Protein AF-A0A963E4U6-F1 (afdb_monomer_lite)

Radius of gyration: 15.23 Å; chains: 1; bounding box: 41×35×34 Å

Sequence (129 aa):
MLTLTAEVQAADNMLEALALRTGSGVLGNLDSQAAGLKLEIVAEASRNPAIAAIVHAADSRRSAGLEETLKVLRQAHGLANDAATITAIAEVIAAMFEGLMVRAIRNPAVDRVLIARKFEQLIRAIVLG

Structure (mmCIF, N/CA/C/O backbone):
data_AF-A0A963E4U6-F1
#
_entry.id   AF-A0A963E4U6-F1
#
loop_
_atom_site.group_PDB
_atom_site.id
_atom_site.type_symbol
_atom_site.label_atom_id
_atom_site.label_alt_id
_atom_site.label_comp_id
_atom_site.label_asym_id
_atom_site.label_entity_id
_atom_site.label_seq_id
_atom_site.pdbx_PDB_ins_code
_atom_site.Cartn_x
_atom_site.Cartn_y
_atom_site.Cartn_z
_atom_site.occupancy
_atom_site.B_iso_or_equiv
_atom_site.auth_seq_id
_atom_site.auth_comp_id
_atom_site.auth_asym_id
_atom_site.auth_atom_id
_atom_site.pdbx_PDB_model_num
ATOM 1 N N . MET A 1 1 ? -6.683 3.218 -8.738 1.00 46.34 1 MET A N 1
ATOM 2 C CA . MET A 1 1 ? -6.627 3.519 -7.287 1.00 46.34 1 MET A CA 1
ATOM 3 C C . MET A 1 1 ? -7.422 4.767 -6.891 1.00 46.34 1 MET A C 1
ATOM 5 O O . MET A 1 1 ? -8.031 4.726 -5.841 1.00 46.34 1 MET A O 1
ATOM 9 N N . LEU A 1 2 ? -7.522 5.837 -7.692 1.00 39.78 2 LEU A N 1
ATOM 10 C CA . LEU A 1 2 ? -8.453 6.942 -7.364 1.00 39.78 2 LEU A CA 1
ATOM 11 C C . LEU A 1 2 ? -9.936 6.531 -7.422 1.00 39.78 2 LEU A C 1
ATOM 13 O O . LEU A 1 2 ? -10.707 6.883 -6.544 1.00 39.78 2 LEU A O 1
ATOM 17 N N . THR A 1 3 ? -10.319 5.688 -8.381 1.00 42.44 3 THR A N 1
ATOM 18 C CA . THR A 1 3 ? -11.642 5.030 -8.419 1.00 42.44 3 THR A CA 1
ATOM 19 C C . THR A 1 3 ? -11.897 4.122 -7.218 1.00 42.44 3 THR A C 1
ATOM 21 O O . THR A 1 3 ? -13.029 3.799 -6.892 1.00 42.44 3 THR A O 1
ATOM 24 N N . LEU A 1 4 ? -10.831 3.716 -6.538 1.00 53.56 4 LEU A N 1
ATOM 25 C CA . LEU A 1 4 ? -10.839 2.564 -5.667 1.00 53.56 4 LEU A CA 1
ATOM 26 C C . LEU A 1 4 ? -11.075 2.911 -4.187 1.00 53.56 4 LEU A C 1
ATOM 28 O O . LEU A 1 4 ? -11.487 2.031 -3.439 1.00 53.56 4 LEU A O 1
ATOM 32 N N . THR A 1 5 ? -10.814 4.145 -3.761 1.00 59.03 5 THR A N 1
ATOM 33 C CA . THR A 1 5 ? -11.152 4.645 -2.416 1.00 59.03 5 THR A CA 1
ATOM 34 C C . THR A 1 5 ? -12.614 5.087 -2.340 1.00 59.03 5 THR A C 1
ATOM 36 O O . THR A 1 5 ? -13.279 4.811 -1.348 1.00 59.03 5 THR A O 1
ATOM 39 N N . ALA A 1 6 ? -13.148 5.660 -3.424 1.00 60.28 6 ALA A N 1
ATOM 40 C CA . ALA A 1 6 ? -14.558 6.038 -3.529 1.00 60.28 6 ALA A CA 1
ATOM 41 C C . ALA A 1 6 ? -15.504 4.824 -3.442 1.00 60.28 6 ALA A C 1
ATOM 43 O O . ALA A 1 6 ? -16.503 4.872 -2.734 1.00 60.28 6 ALA A O 1
ATOM 44 N N . GLU A 1 7 ? -15.164 3.710 -4.100 1.00 62.41 7 GLU A N 1
ATOM 45 C CA . GLU A 1 7 ? -15.927 2.452 -4.012 1.00 62.41 7 GLU A CA 1
ATOM 46 C C . GLU A 1 7 ? -15.975 1.884 -2.588 1.00 62.41 7 GLU A C 1
ATOM 48 O O . GLU A 1 7 ? -16.998 1.357 -2.166 1.00 62.41 7 GLU A O 1
ATOM 53 N N . VAL A 1 8 ? -14.871 1.994 -1.840 1.00 65.12 8 VAL A N 1
ATOM 54 C CA . VAL A 1 8 ? -14.792 1.516 -0.451 1.00 65.12 8 VAL A CA 1
ATOM 55 C C . VAL A 1 8 ? -15.629 2.403 0.471 1.00 65.12 8 VAL A C 1
ATOM 57 O O . VAL A 1 8 ? -16.344 1.886 1.321 1.00 65.12 8 VAL A O 1
ATOM 60 N N . GLN A 1 9 ? -15.588 3.722 0.272 1.00 64.31 9 GLN A N 1
ATOM 61 C CA . GLN A 1 9 ? -16.399 4.687 1.023 1.00 64.31 9 GLN A CA 1
ATOM 62 C C . GLN A 1 9 ? -17.903 4.586 0.718 1.00 64.31 9 GLN A C 1
ATOM 64 O O . GLN A 1 9 ? -18.715 4.956 1.559 1.00 64.31 9 GLN A O 1
ATOM 69 N N . ALA A 1 10 ? -18.276 4.086 -0.463 1.00 66.50 10 ALA A N 1
ATOM 70 C CA . ALA A 1 10 ? -19.667 3.883 -0.868 1.00 66.50 10 ALA A CA 1
ATOM 71 C C . ALA A 1 10 ? -20.243 2.513 -0.460 1.00 66.50 10 ALA A C 1
ATOM 73 O O . ALA A 1 10 ? -21.414 2.248 -0.725 1.00 66.50 10 ALA A O 1
ATOM 74 N N . ALA A 1 11 ? -19.438 1.627 0.135 1.00 72.44 11 ALA A N 1
ATOM 75 C CA . ALA A 1 11 ? -19.866 0.282 0.498 1.00 72.44 11 ALA A CA 1
ATOM 76 C C . ALA A 1 11 ? -20.544 0.237 1.875 1.00 72.44 11 ALA A C 1
ATOM 78 O O . ALA A 1 11 ? -20.043 0.818 2.836 1.00 72.44 11 ALA A O 1
ATOM 79 N N . ASP A 1 12 ? -21.606 -0.568 1.995 1.00 69.50 12 ASP A N 1
ATOM 80 C CA . ASP A 1 12 ? -22.302 -0.818 3.270 1.00 69.50 12 ASP A CA 1
ATOM 81 C C . ASP A 1 12 ? -21.366 -1.415 4.338 1.00 69.50 12 ASP A C 1
ATOM 83 O O . ASP A 1 12 ? -21.497 -1.138 5.529 1.00 69.50 12 ASP A O 1
ATOM 87 N N . ASN A 1 13 ? -20.385 -2.218 3.904 1.00 79.00 13 ASN A N 1
ATOM 88 C CA . ASN A 1 13 ? -19.321 -2.757 4.746 1.00 79.00 13 ASN A CA 1
ATOM 89 C C . ASN A 1 13 ? -17.946 -2.327 4.221 1.00 79.00 13 ASN A C 1
ATOM 91 O O . ASN A 1 13 ? -17.270 -3.043 3.477 1.00 79.00 13 ASN A O 1
ATOM 95 N N . MET A 1 14 ? -17.521 -1.141 4.643 1.00 78.94 14 MET A N 1
ATOM 96 C CA . MET A 1 14 ? -16.261 -0.517 4.242 1.00 78.94 14 MET A CA 1
ATOM 97 C C . MET A 1 14 ? -15.021 -1.366 4.584 1.00 78.94 14 MET A C 1
ATOM 99 O O . MET A 1 14 ? -14.058 -1.391 3.816 1.00 78.94 14 MET A O 1
ATOM 103 N N . LEU A 1 15 ? -15.044 -2.121 5.689 1.00 80.25 15 LEU A N 1
ATOM 104 C CA . LEU A 1 15 ? -13.950 -3.029 6.057 1.00 80.25 15 LEU A CA 1
ATOM 105 C C . LEU A 1 15 ? -13.833 -4.203 5.078 1.00 80.25 15 LEU A C 1
ATOM 107 O O . LEU A 1 15 ? -12.735 -4.602 4.688 1.00 80.25 15 LEU A O 1
ATOM 111 N N . GLU A 1 16 ? -14.968 -4.784 4.700 1.00 78.44 16 GLU A N 1
ATOM 112 C CA . GLU A 1 16 ? -15.018 -5.882 3.741 1.00 78.44 16 GLU A CA 1
ATOM 113 C C . GLU A 1 16 ? -14.656 -5.418 2.333 1.00 78.44 16 GLU A C 1
ATOM 115 O O . GLU A 1 16 ? -13.883 -6.097 1.657 1.00 78.44 16 GLU A O 1
ATOM 120 N N . ALA A 1 17 ? -15.102 -4.224 1.940 1.00 81.50 17 ALA A N 1
ATOM 121 C CA . ALA A 1 17 ? -14.669 -3.593 0.704 1.00 81.50 17 ALA A CA 1
ATOM 122 C C . ALA A 1 17 ? -13.148 -3.367 0.705 1.00 81.50 17 ALA A C 1
ATOM 124 O O . ALA A 1 17 ? -12.475 -3.783 -0.235 1.00 81.50 17 ALA A O 1
ATOM 125 N N . LEU A 1 18 ? -12.567 -2.805 1.771 1.00 83.94 18 LEU A N 1
ATOM 126 C CA . LEU A 1 18 ? -11.115 -2.616 1.881 1.00 83.94 18 LEU A CA 1
ATOM 127 C C . LEU A 1 18 ? -10.345 -3.947 1.797 1.00 83.94 18 LEU A C 1
ATOM 129 O O . LEU A 1 18 ? -9.312 -4.029 1.124 1.00 83.94 18 LEU A O 1
ATOM 133 N N . ALA A 1 19 ? -10.858 -5.006 2.427 1.00 79.88 19 ALA A N 1
ATOM 134 C CA . ALA A 1 19 ? -10.267 -6.339 2.359 1.00 79.88 19 ALA A CA 1
ATOM 135 C C . ALA A 1 19 ? -10.351 -6.933 0.942 1.00 79.88 19 ALA A C 1
ATOM 137 O O . ALA A 1 19 ? -9.326 -7.286 0.372 1.00 79.88 19 ALA A O 1
ATOM 138 N N . LEU A 1 20 ? -11.523 -6.965 0.306 1.00 77.25 20 LEU A N 1
ATOM 139 C CA . LEU A 1 20 ? -11.663 -7.478 -1.065 1.00 77.25 20 LEU A CA 1
ATOM 140 C C . LEU A 1 20 ? -10.708 -6.765 -2.035 1.00 77.25 20 LEU A C 1
ATOM 142 O O . LEU A 1 20 ? -10.040 -7.360 -2.882 1.00 77.25 20 LEU A O 1
ATOM 146 N N . ARG A 1 21 ? -10.605 -5.453 -1.861 1.00 82.44 21 ARG A N 1
ATOM 147 C CA . ARG A 1 21 ? -9.764 -4.579 -2.666 1.00 82.44 21 ARG A CA 1
ATOM 148 C C . ARG A 1 21 ? -8.270 -4.761 -2.397 1.00 82.44 21 ARG A C 1
ATOM 150 O O . ARG A 1 21 ? -7.469 -4.549 -3.312 1.00 82.44 21 ARG A O 1
ATOM 157 N N . THR A 1 22 ? -7.906 -5.208 -1.197 1.00 87.62 22 THR A N 1
ATOM 158 C CA . THR A 1 22 ? -6.549 -5.653 -0.852 1.00 87.62 22 THR A CA 1
ATOM 159 C C . THR A 1 22 ? -6.133 -6.827 -1.731 1.00 87.62 22 THR A C 1
ATOM 161 O O . THR A 1 22 ? -5.045 -6.786 -2.303 1.00 87.62 22 THR A O 1
ATOM 164 N N . GLY A 1 23 ? -7.012 -7.814 -1.935 1.00 88.50 23 GLY A N 1
ATOM 165 C CA . GLY A 1 23 ? -6.734 -8.966 -2.795 1.00 88.50 23 GLY A CA 1
ATOM 166 C C . GLY A 1 23 ? -6.352 -8.561 -4.223 1.00 88.50 23 GLY A C 1
ATOM 167 O O . GLY A 1 23 ? -5.293 -8.947 -4.723 1.00 88.50 23 GLY A O 1
ATOM 168 N N . SER A 1 24 ? -7.142 -7.689 -4.861 1.00 87.50 24 SER A N 1
ATOM 169 C CA . SER A 1 24 ? -6.811 -7.155 -6.193 1.00 87.50 24 SER A CA 1
ATOM 170 C C . SER A 1 24 ? -5.504 -6.354 -6.201 1.00 87.50 24 SER A C 1
ATOM 172 O O . SER A 1 24 ? -4.712 -6.467 -7.137 1.00 87.50 24 SER A O 1
ATOM 174 N N . GLY A 1 25 ? -5.256 -5.559 -5.154 1.00 89.00 25 GLY A N 1
ATOM 175 C CA . GLY A 1 25 ? -4.016 -4.798 -5.004 1.00 89.00 25 GLY A CA 1
ATOM 176 C C . GLY A 1 25 ? -2.781 -5.696 -4.902 1.00 89.00 25 GLY A C 1
ATOM 177 O O . GLY A 1 25 ? -1.747 -5.387 -5.493 1.00 89.00 25 GLY A O 1
ATOM 178 N N . VAL A 1 26 ? -2.888 -6.829 -4.206 1.00 93.81 26 VAL A N 1
ATOM 179 C CA . VAL A 1 26 ? -1.801 -7.807 -4.081 1.00 93.81 26 VAL A CA 1
ATOM 180 C C . VAL A 1 26 ? -1.501 -8.441 -5.431 1.00 93.81 26 VAL A C 1
ATOM 182 O O . VAL A 1 26 ? -0.350 -8.436 -5.866 1.00 93.81 26 VAL A O 1
ATOM 185 N N . LEU A 1 27 ? -2.528 -8.939 -6.125 1.00 92.62 27 LEU A N 1
ATOM 186 C CA . LEU A 1 27 ? -2.356 -9.582 -7.428 1.00 92.62 27 LEU A CA 1
ATOM 187 C C . LEU A 1 27 ? -1.725 -8.629 -8.451 1.00 92.62 27 LEU A C 1
ATOM 189 O O . LEU A 1 27 ? -0.810 -9.028 -9.166 1.00 92.62 27 LEU A O 1
ATOM 193 N N . GLY A 1 28 ? -2.151 -7.362 -8.467 1.00 91.44 28 GLY A N 1
ATOM 194 C CA . GLY A 1 28 ? -1.598 -6.346 -9.364 1.00 91.44 28 GLY A CA 1
ATOM 195 C C . GLY A 1 28 ? -0.160 -5.920 -9.044 1.00 91.44 28 GLY A C 1
ATOM 196 O O . GLY A 1 28 ? 0.556 -5.491 -9.945 1.00 91.44 28 GLY A O 1
ATOM 197 N N . ASN A 1 29 ? 0.289 -6.020 -7.788 1.00 93.75 29 ASN A N 1
ATOM 198 C CA . ASN A 1 29 ? 1.688 -5.754 -7.418 1.00 93.75 29 ASN A CA 1
ATOM 199 C C . ASN A 1 29 ? 2.586 -6.997 -7.528 1.00 93.75 29 ASN A C 1
ATOM 201 O O . ASN A 1 29 ? 3.803 -6.855 -7.594 1.00 93.75 29 ASN A O 1
ATOM 205 N N . LEU A 1 30 ? 1.999 -8.198 -7.588 1.00 95.44 30 LEU A N 1
ATOM 206 C CA . LEU A 1 30 ? 2.700 -9.455 -7.868 1.00 95.44 30 LEU A CA 1
ATOM 207 C C . LEU A 1 30 ? 2.760 -9.809 -9.362 1.00 95.44 30 LEU A C 1
ATOM 209 O O . LEU A 1 30 ? 3.330 -10.841 -9.721 1.00 95.44 30 LEU A O 1
ATOM 213 N N . ASP A 1 31 ? 2.201 -8.975 -10.238 1.00 93.25 31 ASP A N 1
ATOM 214 C CA . ASP A 1 31 ? 2.442 -9.074 -11.674 1.00 93.25 31 ASP A CA 1
ATOM 215 C C . ASP A 1 31 ? 3.872 -8.624 -12.002 1.00 93.25 31 ASP A C 1
ATOM 217 O O . ASP A 1 31 ? 4.228 -7.463 -11.816 1.00 93.25 31 ASP A O 1
ATOM 221 N N . SER A 1 32 ? 4.711 -9.549 -12.469 1.00 88.56 32 SER A N 1
ATOM 222 C CA . SER A 1 32 ? 6.150 -9.315 -12.635 1.00 88.56 32 SER A CA 1
ATOM 223 C C . SER A 1 32 ? 6.476 -8.260 -13.691 1.00 88.56 32 SER A C 1
ATOM 225 O O . SER A 1 32 ? 7.442 -7.519 -13.523 1.00 88.56 32 SER A O 1
ATOM 227 N N . GLN A 1 33 ? 5.681 -8.169 -14.761 1.00 89.81 33 GLN A N 1
ATOM 228 C CA . GLN A 1 33 ? 5.912 -7.192 -15.822 1.00 89.81 33 GLN A CA 1
ATOM 229 C C . GLN A 1 33 ? 5.563 -5.782 -15.336 1.00 89.81 33 GLN A C 1
ATOM 231 O O . GLN A 1 33 ? 6.380 -4.866 -15.447 1.00 89.81 33 GLN A O 1
ATOM 236 N N . ALA A 1 34 ? 4.382 -5.613 -14.739 1.00 90.50 34 ALA A N 1
ATOM 237 C CA . ALA A 1 34 ? 3.970 -4.339 -14.166 1.00 90.50 34 ALA A CA 1
ATOM 238 C C . ALA A 1 34 ? 4.872 -3.916 -12.994 1.00 90.50 34 ALA A C 1
ATOM 240 O O . ALA A 1 34 ? 5.176 -2.731 -12.852 1.00 90.50 34 ALA A O 1
ATOM 241 N N . ALA A 1 35 ? 5.314 -4.865 -12.162 1.00 93.94 35 ALA A N 1
ATOM 242 C CA . ALA A 1 35 ? 6.230 -4.609 -11.054 1.00 93.94 35 ALA A CA 1
ATOM 243 C C . ALA A 1 35 ? 7.598 -4.113 -11.541 1.00 93.94 35 ALA A C 1
ATOM 245 O O . ALA A 1 35 ? 8.106 -3.138 -10.993 1.00 93.94 35 ALA A O 1
ATOM 246 N N . GLY A 1 36 ? 8.167 -4.734 -12.582 1.00 95.06 36 GLY A N 1
ATOM 247 C CA . GLY A 1 36 ? 9.445 -4.312 -13.163 1.00 95.06 36 GLY A CA 1
ATOM 248 C C . GLY A 1 36 ? 9.418 -2.848 -13.604 1.00 95.06 36 GLY A C 1
ATOM 249 O O . GLY A 1 36 ? 10.220 -2.050 -13.126 1.00 95.06 36 GLY A O 1
ATOM 250 N N . LEU A 1 37 ? 8.419 -2.471 -14.408 1.00 95.19 37 LEU A N 1
ATOM 251 C CA . LEU A 1 37 ? 8.263 -1.093 -14.885 1.00 95.19 37 LEU A CA 1
ATOM 252 C C . LEU A 1 37 ? 8.092 -0.084 -13.737 1.00 95.19 37 LEU A C 1
ATOM 254 O O . LEU A 1 37 ? 8.690 0.990 -13.746 1.00 95.19 37 LEU A O 1
ATOM 258 N N . LYS A 1 38 ? 7.284 -0.409 -12.721 1.00 94.19 38 LYS A N 1
ATOM 259 C CA . LYS A 1 38 ? 7.101 0.478 -11.559 1.00 94.19 38 LYS A CA 1
ATOM 260 C C . LYS A 1 38 ? 8.399 0.657 -10.769 1.00 94.19 38 LYS A C 1
ATOM 262 O O . LYS A 1 38 ? 8.690 1.768 -10.335 1.00 94.19 38 LYS A O 1
ATOM 267 N N . LEU A 1 39 ? 9.182 -0.409 -10.597 1.00 96.12 39 LEU A N 1
ATOM 268 C CA . LEU A 1 39 ? 10.474 -0.345 -9.913 1.00 96.12 39 LEU A CA 1
ATOM 269 C C . LEU A 1 39 ? 11.495 0.487 -10.695 1.00 96.12 39 LEU A C 1
ATOM 271 O O . LEU A 1 39 ? 12.254 1.228 -10.077 1.00 96.12 39 LEU A O 1
ATOM 275 N N . GLU A 1 40 ? 11.488 0.425 -12.027 1.00 97.31 40 GLU A N 1
ATOM 276 C CA . GLU A 1 40 ? 12.311 1.300 -12.871 1.00 97.31 40 GLU A CA 1
ATOM 277 C C . GLU A 1 40 ? 11.953 2.778 -12.672 1.00 97.31 40 GLU A C 1
ATOM 279 O O . GLU A 1 40 ? 12.848 3.601 -12.489 1.00 97.31 40 GLU A O 1
ATOM 284 N N . ILE A 1 41 ? 10.658 3.113 -12.615 1.00 96.56 41 ILE A N 1
ATOM 285 C CA . ILE A 1 41 ? 10.192 4.485 -12.350 1.00 96.56 41 ILE A CA 1
ATOM 286 C C . ILE A 1 41 ? 10.682 4.980 -10.982 1.00 96.56 41 ILE A C 1
ATOM 288 O O . ILE A 1 41 ? 11.179 6.101 -10.875 1.00 96.56 41 ILE A O 1
ATOM 292 N N . VAL A 1 42 ? 10.571 4.155 -9.935 1.00 95.81 42 VAL A N 1
ATOM 293 C CA . VAL A 1 42 ? 11.046 4.510 -8.584 1.00 95.81 42 VAL A CA 1
ATOM 294 C C . VAL A 1 42 ? 12.573 4.641 -8.549 1.00 95.81 42 VAL A C 1
ATOM 296 O O . VAL A 1 42 ? 13.105 5.562 -7.928 1.00 95.81 42 VAL A O 1
ATOM 299 N N . ALA A 1 43 ? 13.296 3.764 -9.247 1.00 97.19 43 ALA A N 1
ATOM 300 C CA . ALA A 1 43 ? 14.747 3.854 -9.359 1.00 97.19 43 ALA A CA 1
ATOM 301 C C . ALA A 1 43 ? 15.180 5.145 -10.071 1.00 97.19 43 ALA A C 1
ATOM 303 O O . ALA A 1 43 ? 16.093 5.823 -9.598 1.00 97.19 43 ALA A O 1
ATOM 304 N N . GLU A 1 44 ? 14.511 5.525 -11.159 1.00 98.31 44 GLU A N 1
ATOM 305 C CA . GLU A 1 44 ? 14.786 6.773 -11.876 1.00 98.31 44 GLU A CA 1
ATOM 306 C C . GLU A 1 44 ? 14.453 8.006 -11.027 1.00 98.31 44 GLU A C 1
ATOM 308 O O . GLU A 1 44 ? 15.236 8.953 -10.979 1.00 98.31 44 GLU A O 1
ATOM 313 N N . ALA A 1 45 ? 13.349 7.978 -10.274 1.00 98.12 45 ALA A N 1
ATOM 314 C CA . ALA A 1 45 ? 12.986 9.045 -9.341 1.00 98.12 45 ALA A CA 1
ATOM 315 C C . ALA A 1 45 ? 14.092 9.334 -8.312 1.00 98.12 45 ALA A C 1
ATOM 317 O O . ALA A 1 45 ? 14.286 10.484 -7.930 1.00 98.12 45 ALA A O 1
ATOM 318 N N . SER A 1 46 ? 14.876 8.328 -7.908 1.00 97.19 46 SER A N 1
ATOM 319 C CA . SER A 1 46 ? 16.011 8.538 -6.994 1.00 97.19 46 SER A CA 1
ATOM 320 C C . SER A 1 46 ? 17.177 9.329 -7.607 1.00 97.19 46 SER A C 1
ATOM 322 O O . SER A 1 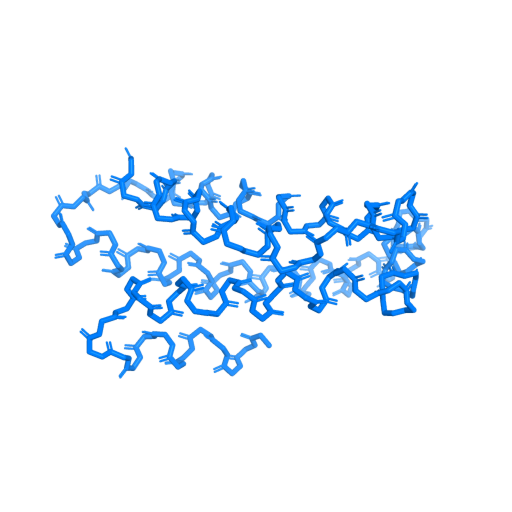46 ? 18.036 9.822 -6.878 1.00 97.19 46 SER A O 1
ATOM 324 N N . ARG A 1 47 ? 17.228 9.450 -8.940 1.00 97.94 47 ARG A N 1
ATOM 325 C CA . ARG A 1 47 ? 18.328 10.084 -9.690 1.00 97.94 47 ARG A CA 1
ATOM 326 C C . ARG A 1 47 ? 17.893 11.330 -10.454 1.00 97.94 47 ARG A C 1
ATOM 328 O O . ARG A 1 47 ? 18.735 12.160 -10.784 1.00 97.94 47 ARG A O 1
ATOM 335 N N . ASN A 1 48 ? 16.598 11.469 -10.727 1.00 98.44 48 ASN A N 1
ATOM 336 C CA . ASN A 1 48 ? 16.040 12.523 -11.558 1.00 98.44 48 ASN A CA 1
ATOM 337 C C . ASN A 1 48 ? 14.968 13.325 -10.795 1.00 98.44 48 ASN A C 1
ATOM 339 O O . ASN A 1 48 ? 13.844 12.841 -10.628 1.00 98.44 48 ASN A O 1
ATOM 343 N N . PRO A 1 49 ? 15.267 14.572 -10.374 1.00 97.94 49 PRO A N 1
ATOM 344 C CA . PRO A 1 49 ? 14.346 15.387 -9.579 1.00 97.94 49 PRO A CA 1
ATOM 345 C C . PRO A 1 49 ? 12.995 15.664 -10.249 1.00 97.94 49 PRO A C 1
ATOM 347 O O . PRO A 1 49 ? 11.983 15.791 -9.561 1.00 97.94 49 PRO A O 1
ATOM 350 N N . ALA A 1 50 ? 12.952 15.739 -11.583 1.00 98.19 50 ALA A N 1
ATOM 351 C CA . ALA A 1 50 ? 11.700 15.956 -12.304 1.00 98.19 50 ALA A CA 1
ATOM 352 C C . ALA A 1 50 ? 10.783 14.726 -12.206 1.00 98.19 50 ALA A C 1
ATOM 354 O O . ALA A 1 50 ? 9.584 14.860 -11.961 1.00 98.19 50 ALA A O 1
ATOM 355 N N . ILE A 1 51 ? 11.354 13.524 -12.326 1.00 97.88 51 ILE A N 1
ATOM 356 C CA . ILE A 1 51 ? 10.620 12.267 -12.133 1.00 97.88 51 ILE A CA 1
ATOM 357 C C . ILE A 1 51 ? 10.231 12.097 -10.660 1.00 97.88 51 ILE A C 1
ATOM 359 O O . ILE A 1 51 ? 9.089 11.735 -10.377 1.00 97.88 51 ILE A O 1
ATOM 363 N N . ALA A 1 52 ? 11.119 12.448 -9.724 1.00 98.19 52 ALA A N 1
ATOM 364 C CA . ALA A 1 52 ? 10.826 12.438 -8.290 1.00 98.19 52 ALA A CA 1
ATOM 365 C C . ALA A 1 52 ? 9.587 13.273 -7.948 1.00 98.19 52 ALA A C 1
ATOM 367 O O . ALA A 1 52 ? 8.692 12.796 -7.256 1.00 98.19 52 ALA A O 1
ATOM 368 N N . ALA A 1 53 ? 9.487 14.492 -8.487 1.00 98.00 53 ALA A N 1
ATOM 369 C CA . ALA A 1 53 ? 8.338 15.364 -8.256 1.00 98.00 53 ALA A CA 1
ATOM 370 C C . ALA A 1 53 ? 7.015 14.737 -8.735 1.00 98.00 53 ALA A C 1
ATOM 372 O O . ALA A 1 53 ? 5.997 14.837 -8.047 1.00 98.00 53 ALA A O 1
ATOM 373 N N . ILE A 1 54 ? 7.027 14.051 -9.883 1.00 97.38 54 ILE A N 1
ATOM 374 C CA . ILE A 1 54 ? 5.851 13.344 -10.414 1.00 97.38 54 ILE A CA 1
ATOM 375 C C . ILE A 1 54 ? 5.469 12.177 -9.498 1.00 97.38 54 ILE A C 1
ATOM 377 O O . ILE A 1 54 ? 4.290 12.022 -9.168 1.00 97.38 54 ILE A O 1
ATOM 381 N N . VAL A 1 55 ? 6.452 11.374 -9.076 1.00 96.06 55 VAL A N 1
ATOM 382 C CA . VAL A 1 55 ? 6.237 10.229 -8.181 1.00 96.06 55 VAL A CA 1
ATOM 383 C C . VAL A 1 55 ? 5.689 10.691 -6.832 1.00 96.06 55 VAL A C 1
ATOM 385 O O . VAL A 1 55 ? 4.653 10.177 -6.417 1.00 96.06 55 VAL A O 1
ATOM 388 N N . HIS A 1 56 ? 6.286 11.710 -6.205 1.00 95.75 56 HIS A N 1
ATOM 389 C CA . HIS A 1 56 ? 5.796 12.285 -4.949 1.00 95.75 56 HIS A CA 1
ATOM 390 C C . HIS A 1 56 ? 4.365 12.808 -5.088 1.00 95.75 56 HIS A C 1
ATOM 392 O O . HIS A 1 56 ? 3.503 12.457 -4.292 1.00 95.75 56 HIS A O 1
ATOM 398 N N . ALA A 1 57 ? 4.064 13.582 -6.135 1.00 94.88 57 ALA A N 1
ATOM 399 C CA . ALA A 1 57 ? 2.713 14.101 -6.340 1.00 94.88 57 ALA A CA 1
ATOM 400 C C . ALA A 1 57 ? 1.682 12.980 -6.567 1.00 94.88 57 ALA A C 1
ATOM 402 O O . ALA A 1 57 ? 0.531 13.084 -6.135 1.00 94.88 57 ALA A O 1
ATOM 403 N N . ALA A 1 58 ? 2.068 11.911 -7.267 1.00 90.00 58 ALA A N 1
ATOM 404 C CA . ALA A 1 58 ? 1.218 10.742 -7.450 1.00 90.00 58 ALA A CA 1
ATOM 405 C C . ALA A 1 58 ? 1.019 9.962 -6.146 1.00 90.00 58 ALA A C 1
ATOM 407 O O . ALA A 1 58 ? -0.068 9.424 -5.933 1.00 90.00 58 ALA A O 1
ATOM 408 N N . ASP A 1 59 ? 2.044 9.892 -5.303 1.00 91.88 59 ASP A N 1
ATOM 409 C CA . ASP A 1 59 ? 1.998 9.216 -4.016 1.00 91.88 59 ASP A CA 1
ATOM 410 C C . ASP A 1 59 ? 1.157 9.975 -2.992 1.00 91.88 59 ASP A C 1
ATOM 412 O O . ASP A 1 59 ? 0.170 9.427 -2.512 1.00 91.88 59 ASP A O 1
ATOM 416 N N . SER A 1 60 ? 1.392 11.276 -2.803 1.00 90.75 60 SER A N 1
ATOM 417 C CA . SER A 1 60 ? 0.604 12.104 -1.880 1.00 90.75 60 SER A CA 1
ATOM 418 C C . SER A 1 60 ? -0.896 12.065 -2.187 1.00 90.75 60 SER A C 1
ATOM 420 O O . SER A 1 60 ? -1.718 11.992 -1.276 1.00 90.75 60 SER A O 1
ATOM 422 N N . ARG A 1 61 ? -1.284 12.051 -3.473 1.00 87.25 61 ARG A N 1
ATOM 423 C CA . ARG A 1 61 ? -2.697 11.889 -3.866 1.00 87.25 61 ARG A CA 1
ATOM 424 C C . ARG A 1 61 ? -3.263 10.519 -3.492 1.00 87.25 61 ARG A C 1
ATOM 426 O O . ARG A 1 61 ? -4.443 10.425 -3.165 1.00 87.25 61 ARG A O 1
ATOM 433 N N . ARG A 1 62 ? -2.458 9.457 -3.592 1.00 82.69 62 ARG A N 1
ATOM 434 C CA . ARG A 1 62 ? -2.870 8.098 -3.210 1.00 82.69 62 ARG A CA 1
ATOM 435 C C . ARG A 1 62 ? -2.993 7.979 -1.693 1.00 82.69 62 ARG A C 1
ATOM 437 O O . ARG A 1 62 ? -4.020 7.484 -1.232 1.00 82.69 62 ARG A O 1
ATOM 444 N N . SER A 1 63 ? -2.006 8.469 -0.948 1.00 88.31 63 SER A N 1
ATOM 445 C CA . SER A 1 63 ? -1.975 8.404 0.514 1.00 88.31 63 SER A CA 1
ATOM 446 C C . SER A 1 63 ? -3.124 9.194 1.137 1.00 88.31 63 SER A C 1
ATOM 448 O O . SER A 1 63 ? -3.847 8.633 1.951 1.00 88.31 63 SER A O 1
ATOM 450 N N . ALA A 1 64 ? -3.426 10.404 0.652 1.00 88.38 64 ALA A N 1
ATOM 451 C CA . ALA A 1 64 ? -4.556 11.196 1.155 1.00 88.38 64 ALA A CA 1
ATOM 452 C C . ALA A 1 64 ? -5.914 10.465 1.048 1.00 88.38 64 ALA A C 1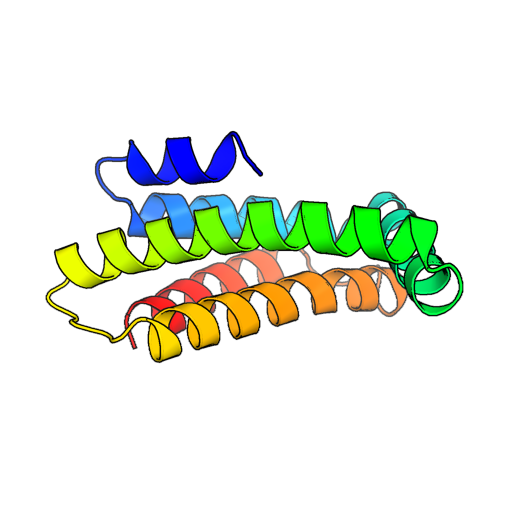
ATOM 454 O O . ALA A 1 64 ? -6.741 10.524 1.956 1.00 88.38 64 ALA A O 1
ATOM 455 N N . GLY A 1 65 ? -6.150 9.737 -0.052 1.00 86.38 65 GLY A N 1
ATOM 456 C CA . GLY A 1 65 ? -7.376 8.949 -0.216 1.00 86.38 65 GLY A CA 1
ATOM 457 C C . GLY A 1 65 ? -7.453 7.748 0.733 1.00 86.38 65 GLY A C 1
ATOM 458 O O . GLY A 1 65 ? -8.533 7.417 1.229 1.00 86.38 65 GLY A O 1
ATOM 459 N N . LEU A 1 66 ? -6.316 7.094 0.992 1.00 88.62 66 LEU A N 1
ATOM 460 C CA . LEU A 1 66 ? -6.228 5.991 1.948 1.00 88.62 66 LEU A CA 1
ATOM 461 C C . LEU A 1 66 ? -6.412 6.489 3.387 1.00 88.62 66 LEU A C 1
ATOM 463 O O . LEU A 1 66 ? -7.184 5.892 4.127 1.00 88.62 66 LEU A O 1
ATOM 467 N N . GLU A 1 67 ? -5.770 7.591 3.766 1.00 93.06 67 GLU A N 1
ATOM 468 C CA . GLU A 1 67 ? -5.903 8.199 5.094 1.00 93.06 67 GLU A CA 1
ATOM 469 C C . GLU A 1 67 ? -7.357 8.557 5.419 1.00 93.06 67 GLU A C 1
ATOM 471 O O . GLU A 1 67 ? -7.856 8.189 6.482 1.00 93.06 67 GLU A O 1
ATOM 476 N N . GLU A 1 68 ? -8.078 9.192 4.490 1.00 90.69 68 GLU A N 1
ATOM 477 C CA . GLU A 1 68 ? -9.494 9.522 4.702 1.00 90.69 68 GLU A CA 1
ATOM 478 C C . GLU A 1 68 ? -10.359 8.257 4.824 1.00 90.69 68 GLU A C 1
ATOM 480 O O . GLU A 1 68 ? -11.232 8.167 5.687 1.00 9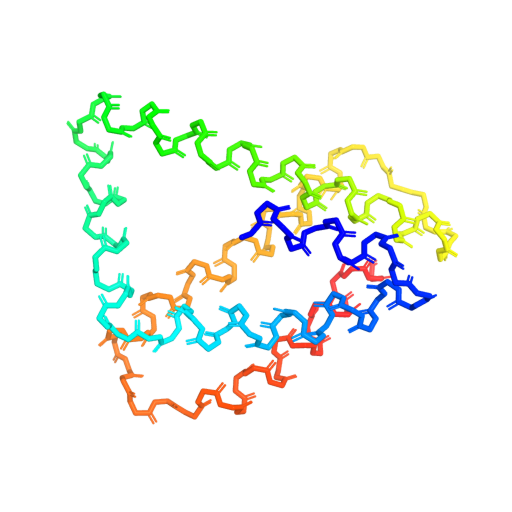0.69 68 GLU A O 1
ATOM 485 N N . THR A 1 69 ? -10.076 7.234 4.011 1.00 89.19 69 THR A N 1
ATOM 486 C CA . THR A 1 69 ? -10.732 5.919 4.101 1.00 89.19 69 THR A CA 1
ATOM 487 C C . THR A 1 69 ? -10.508 5.289 5.482 1.00 89.19 69 THR A C 1
ATOM 489 O O . THR A 1 69 ? -11.457 4.845 6.126 1.00 89.19 69 THR A O 1
ATOM 492 N N . LEU A 1 70 ? -9.263 5.279 5.966 1.00 91.31 70 LEU A N 1
ATOM 493 C CA . LEU A 1 70 ? -8.896 4.729 7.272 1.00 91.31 70 LEU A CA 1
ATOM 494 C C . LEU A 1 70 ? -9.565 5.490 8.414 1.00 91.31 70 LEU A C 1
ATOM 496 O O . LEU A 1 70 ? -10.068 4.872 9.350 1.00 91.31 70 LEU A O 1
ATOM 500 N N . LYS A 1 71 ? -9.598 6.820 8.329 1.00 92.25 71 LYS A N 1
ATOM 501 C CA . LYS A 1 71 ? -10.224 7.684 9.327 1.00 92.25 71 LYS A CA 1
ATOM 502 C C . LYS A 1 71 ? -11.719 7.398 9.460 1.00 92.25 71 LYS A C 1
ATOM 504 O O . LYS A 1 71 ? -12.171 7.121 10.569 1.00 92.25 71 LYS A O 1
ATOM 509 N N . VAL A 1 72 ? -12.467 7.412 8.352 1.00 90.31 72 VAL A N 1
ATOM 510 C CA . VAL A 1 72 ? -13.916 7.130 8.348 1.00 90.31 72 VAL A CA 1
ATOM 511 C C . VAL A 1 72 ? -14.198 5.730 8.889 1.00 90.31 72 VAL A C 1
ATOM 513 O O . VAL A 1 72 ? -15.034 5.561 9.776 1.00 90.31 72 VAL A O 1
ATOM 516 N N . LEU A 1 73 ? -13.456 4.732 8.405 1.00 90.19 73 LEU A N 1
ATOM 517 C CA . LEU A 1 73 ? -13.631 3.346 8.821 1.00 90.19 73 LEU A CA 1
ATOM 518 C C . LEU A 1 73 ? -13.389 3.172 10.326 1.00 90.19 73 LEU A C 1
ATOM 520 O O . LEU A 1 73 ? -14.215 2.598 11.030 1.00 90.19 73 LEU A O 1
ATOM 524 N N . ARG A 1 74 ? -12.279 3.699 10.845 1.00 91.69 74 ARG A N 1
ATOM 525 C CA . ARG A 1 74 ? -11.942 3.583 12.270 1.00 91.69 74 ARG A CA 1
ATOM 526 C C . ARG A 1 74 ? -12.939 4.314 13.164 1.00 91.69 74 ARG A C 1
ATOM 528 O O . ARG A 1 74 ? -13.345 3.758 14.183 1.00 91.69 74 ARG A O 1
ATOM 535 N N . GLN A 1 75 ? -13.410 5.491 12.751 1.00 91.25 75 GLN A N 1
ATOM 536 C CA . GLN A 1 75 ? -14.465 6.222 13.459 1.00 91.25 75 GLN A CA 1
ATOM 537 C C . GLN A 1 75 ? -15.772 5.422 13.537 1.00 91.25 75 GLN A C 1
ATOM 539 O O . GLN A 1 75 ? -16.373 5.355 14.608 1.00 91.25 75 GLN A O 1
ATOM 544 N N . ALA A 1 76 ? -16.178 4.757 12.450 1.00 89.00 76 ALA A N 1
ATOM 545 C CA . ALA A 1 76 ? -17.357 3.884 12.438 1.00 89.00 76 ALA A CA 1
ATOM 546 C C . ALA A 1 76 ? -17.232 2.687 13.404 1.00 89.00 76 ALA A C 1
ATOM 548 O O . ALA A 1 76 ? -18.238 2.170 13.886 1.00 89.00 76 ALA A O 1
ATOM 549 N N . HIS A 1 77 ? -16.002 2.283 13.735 1.00 89.25 77 HIS A N 1
ATOM 550 C CA . HIS A 1 77 ? -15.694 1.248 14.724 1.00 89.25 77 HIS A CA 1
ATOM 551 C C . HIS A 1 77 ? -15.384 1.798 16.132 1.00 89.25 77 HIS A C 1
ATOM 553 O O . HIS A 1 77 ? -14.929 1.048 16.993 1.00 89.25 77 HIS A O 1
ATOM 559 N N . GLY A 1 78 ? -15.631 3.087 16.397 1.00 91.31 78 GLY A N 1
ATOM 560 C CA . GLY A 1 78 ? -15.414 3.705 17.712 1.00 91.31 78 GLY A CA 1
ATOM 561 C C . GLY A 1 78 ? -13.942 3.936 18.075 1.00 91.31 78 GLY A C 1
ATOM 562 O O . GLY A 1 78 ? -13.634 4.231 19.229 1.00 91.31 78 GLY A O 1
ATOM 563 N N . LEU A 1 79 ? -13.031 3.817 17.107 1.00 91.06 79 LEU A N 1
ATOM 564 C CA . LEU A 1 79 ? -11.603 4.060 17.284 1.00 91.06 79 LEU A CA 1
ATOM 565 C C . LEU A 1 79 ? -11.295 5.521 16.935 1.00 91.06 79 LEU A C 1
ATOM 567 O O . LEU A 1 79 ? -11.398 5.934 15.778 1.00 91.06 79 LEU A O 1
ATOM 571 N N . ALA A 1 80 ? -10.905 6.309 17.937 1.00 80.44 80 ALA A N 1
ATOM 572 C CA . ALA A 1 80 ? -10.455 7.683 17.747 1.00 80.44 80 ALA A CA 1
ATOM 573 C C . ALA A 1 80 ? -8.924 7.727 17.694 1.00 80.44 80 ALA A C 1
ATOM 575 O O . ALA A 1 80 ? -8.255 7.533 18.706 1.00 80.44 80 ALA A O 1
ATOM 576 N N . ASN A 1 81 ? -8.385 8.011 16.511 1.00 84.12 81 ASN A N 1
ATOM 577 C CA . ASN A 1 81 ? -6.957 8.205 16.293 1.00 84.12 81 ASN A CA 1
ATOM 578 C C . ASN A 1 81 ? -6.676 9.657 15.909 1.00 84.12 81 ASN A C 1
ATOM 580 O O . ASN A 1 81 ? -7.473 10.285 15.206 1.00 84.12 81 ASN A O 1
ATOM 584 N N . ASP A 1 82 ? -5.517 10.165 16.318 1.00 90.62 82 ASP A N 1
ATOM 585 C CA . ASP A 1 82 ? -4.994 11.409 15.767 1.00 90.62 82 ASP A CA 1
ATOM 586 C C . ASP A 1 82 ? -4.525 11.223 14.311 1.00 90.62 82 ASP A C 1
ATOM 588 O O . ASP A 1 82 ? -4.393 10.106 13.796 1.00 90.62 82 ASP A O 1
ATOM 592 N N . ALA A 1 83 ? -4.292 12.342 13.622 1.00 91.56 83 ALA A N 1
ATOM 593 C CA . ALA A 1 83 ? -3.857 12.325 12.227 1.00 91.56 83 ALA A CA 1
ATOM 594 C C . ALA A 1 83 ? -2.517 11.591 12.051 1.00 91.56 83 ALA A C 1
ATOM 596 O O . ALA A 1 83 ? -2.358 10.835 11.097 1.00 91.56 83 ALA A O 1
ATOM 597 N N . ALA A 1 84 ? -1.588 11.750 13.000 1.00 93.50 84 ALA A N 1
ATOM 598 C CA . ALA 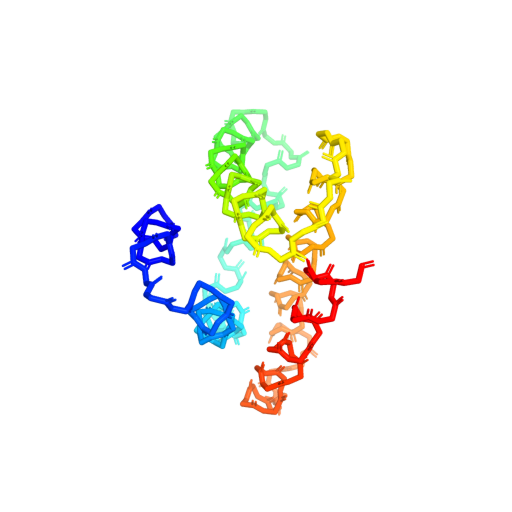A 1 84 ? -0.277 11.107 12.955 1.00 93.50 84 ALA A CA 1
ATOM 599 C C . ALA A 1 84 ? -0.384 9.575 12.952 1.00 93.50 84 ALA A C 1
ATOM 601 O O . ALA A 1 84 ? 0.306 8.906 12.183 1.00 93.50 84 ALA A O 1
ATOM 602 N N . THR A 1 85 ? -1.286 9.015 13.759 1.00 93.75 85 THR A N 1
ATOM 603 C CA . THR A 1 85 ? -1.522 7.571 13.805 1.00 93.75 85 THR A CA 1
ATOM 604 C C . THR A 1 85 ? -2.147 7.067 12.505 1.00 93.75 85 THR A C 1
ATOM 606 O O . THR A 1 85 ? -1.764 6.007 12.013 1.00 93.75 85 THR A O 1
ATOM 609 N N . ILE A 1 86 ? -3.085 7.814 11.913 1.00 94.50 86 ILE A N 1
ATOM 610 C CA . ILE A 1 86 ? -3.684 7.445 10.619 1.00 94.50 86 ILE A CA 1
ATOM 611 C C . ILE A 1 86 ? -2.633 7.444 9.504 1.00 94.50 86 ILE A C 1
ATOM 613 O O . ILE A 1 86 ? -2.551 6.464 8.764 1.00 94.50 86 ILE A O 1
ATOM 617 N N . THR A 1 87 ? -1.798 8.482 9.426 1.00 94.75 87 THR A N 1
ATOM 618 C CA . THR A 1 87 ? -0.688 8.545 8.466 1.00 94.75 87 THR A CA 1
ATOM 619 C C . THR A 1 87 ? 0.282 7.383 8.674 1.00 94.75 87 THR A C 1
ATOM 621 O O . THR A 1 87 ? 0.634 6.703 7.717 1.00 94.75 87 THR A O 1
ATOM 624 N N . ALA A 1 88 ? 0.652 7.065 9.919 1.00 94.50 88 ALA A N 1
ATOM 625 C CA . ALA A 1 88 ? 1.531 5.930 10.205 1.00 94.50 88 ALA A CA 1
ATOM 626 C C . ALA A 1 88 ? 0.942 4.589 9.728 1.00 94.50 88 ALA A C 1
ATOM 628 O O . ALA A 1 88 ? 1.655 3.774 9.143 1.00 94.50 88 ALA A O 1
ATOM 629 N N . ILE A 1 89 ? -0.361 4.364 9.927 1.00 93.81 89 ILE A N 1
ATOM 630 C CA . ILE A 1 89 ? -1.049 3.171 9.412 1.00 93.81 89 ILE A CA 1
ATOM 631 C C . ILE A 1 89 ? -1.022 3.151 7.877 1.00 93.81 89 ILE A C 1
ATOM 633 O O . ILE A 1 89 ? -0.728 2.109 7.286 1.00 93.81 89 ILE A O 1
ATOM 637 N N . ALA A 1 90 ? -1.306 4.283 7.227 1.00 93.25 90 ALA A N 1
ATOM 638 C CA . ALA A 1 90 ? -1.287 4.395 5.771 1.00 93.25 90 ALA A CA 1
ATOM 639 C C . ALA A 1 90 ? 0.101 4.074 5.188 1.00 93.25 90 ALA A C 1
ATOM 641 O O . ALA A 1 90 ? 0.187 3.288 4.245 1.00 93.25 90 ALA A O 1
ATOM 642 N N . GLU A 1 91 ? 1.171 4.595 5.792 1.00 94.81 91 GLU A N 1
ATOM 643 C CA . GLU A 1 91 ? 2.563 4.338 5.397 1.00 94.81 91 GLU A CA 1
ATOM 644 C C . GLU A 1 91 ? 2.956 2.863 5.560 1.00 94.81 91 GLU A C 1
ATOM 646 O O . GLU A 1 91 ? 3.545 2.263 4.659 1.00 94.81 91 GLU A O 1
ATOM 651 N N . VAL A 1 92 ? 2.574 2.226 6.675 1.00 95.12 92 VAL A N 1
ATOM 652 C CA . VAL A 1 92 ? 2.814 0.786 6.880 1.00 95.12 92 VAL A CA 1
ATOM 653 C C . VAL A 1 92 ? 2.116 -0.036 5.798 1.00 95.12 92 VAL A C 1
ATOM 655 O O . VAL A 1 92 ? 2.722 -0.938 5.213 1.00 95.12 92 VAL A O 1
ATOM 658 N N . ILE A 1 93 ? 0.856 0.285 5.497 1.00 93.44 93 ILE A N 1
ATOM 659 C CA . ILE A 1 93 ? 0.101 -0.387 4.437 1.00 93.44 93 ILE A CA 1
ATOM 660 C C . ILE A 1 93 ? 0.782 -0.163 3.080 1.00 93.44 93 ILE A C 1
ATOM 662 O O . ILE A 1 93 ? 0.994 -1.132 2.350 1.00 93.44 93 ILE A O 1
ATOM 666 N N . ALA A 1 94 ? 1.165 1.072 2.747 1.00 92.69 94 ALA A N 1
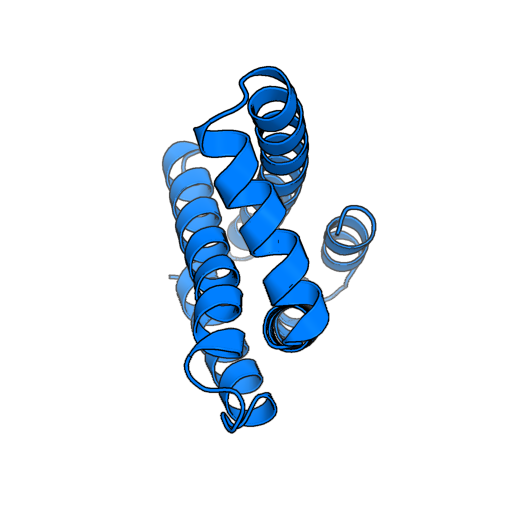ATOM 667 C CA . ALA A 1 94 ? 1.849 1.394 1.496 1.00 92.69 94 ALA A CA 1
ATOM 668 C C . ALA A 1 94 ? 3.137 0.571 1.333 1.00 92.69 94 ALA A C 1
ATOM 670 O O . ALA A 1 94 ? 3.273 -0.164 0.350 1.00 92.69 94 ALA A O 1
ATOM 671 N N . ALA A 1 95 ? 4.008 0.576 2.344 1.00 94.38 95 ALA A N 1
ATOM 672 C CA . ALA A 1 95 ? 5.257 -0.181 2.346 1.00 94.38 95 ALA A CA 1
ATOM 673 C C . ALA A 1 95 ? 5.037 -1.694 2.158 1.00 94.38 95 ALA A C 1
ATOM 675 O O . ALA A 1 95 ? 5.785 -2.356 1.429 1.00 94.38 95 ALA A O 1
ATOM 676 N N . MET A 1 96 ? 3.987 -2.261 2.767 1.00 94.50 96 MET A N 1
ATOM 677 C CA . MET A 1 96 ? 3.632 -3.671 2.579 1.00 94.50 96 MET A CA 1
ATOM 678 C C . MET A 1 96 ? 3.304 -3.994 1.115 1.00 94.50 96 MET A C 1
ATOM 680 O O . MET A 1 96 ? 3.747 -5.027 0.606 1.00 94.50 96 MET A O 1
ATOM 684 N N . PHE A 1 97 ? 2.547 -3.134 0.428 1.00 93.50 97 PHE A N 1
ATOM 685 C CA . PHE A 1 97 ? 2.229 -3.325 -0.991 1.00 93.50 97 PHE A CA 1
ATOM 686 C C . PHE A 1 97 ? 3.437 -3.084 -1.896 1.00 93.50 97 PHE A C 1
ATOM 688 O O . PHE A 1 97 ? 3.643 -3.835 -2.849 1.00 93.50 97 PHE A O 1
ATOM 695 N N . GLU A 1 98 ? 4.258 -2.079 -1.602 1.00 93.12 98 GLU A N 1
ATOM 696 C CA . GLU A 1 98 ? 5.464 -1.790 -2.378 1.00 93.12 98 GLU A CA 1
ATOM 697 C C . GLU A 1 98 ? 6.479 -2.934 -2.310 1.00 93.12 98 GLU A C 1
ATOM 699 O O . GLU A 1 98 ? 7.047 -3.336 -3.331 1.00 93.12 98 GLU A O 1
ATOM 704 N N . GLY A 1 99 ? 6.624 -3.554 -1.136 1.00 95.38 99 GLY A N 1
ATOM 705 C CA . GLY A 1 99 ? 7.447 -4.746 -0.953 1.00 95.38 99 GLY A CA 1
ATOM 706 C C . GLY A 1 99 ? 7.042 -5.916 -1.859 1.00 95.38 99 GLY A C 1
ATOM 707 O O . GLY A 1 99 ? 7.908 -6.691 -2.279 1.00 95.38 99 GLY A O 1
ATOM 708 N N . LEU A 1 100 ? 5.760 -6.036 -2.234 1.00 96.50 100 LEU A N 1
ATOM 709 C CA . LEU A 1 100 ? 5.291 -7.093 -3.138 1.00 96.50 100 LEU A CA 1
ATOM 710 C C . LEU A 1 100 ? 5.908 -6.983 -4.531 1.00 96.50 100 LEU A C 1
ATOM 712 O O . LEU A 1 100 ? 6.236 -8.016 -5.110 1.00 96.50 100 LEU A O 1
ATOM 716 N N . MET A 1 101 ? 6.148 -5.770 -5.038 1.00 95.94 101 MET A N 1
ATOM 717 C CA . MET A 1 101 ? 6.778 -5.584 -6.351 1.00 95.94 101 MET A CA 1
ATOM 718 C C . MET A 1 101 ? 8.188 -6.182 -6.373 1.00 95.94 101 MET A C 1
ATOM 720 O O . MET A 1 101 ? 8.556 -6.913 -7.291 1.00 95.94 101 MET A O 1
ATOM 724 N N . VAL A 1 102 ? 8.963 -5.966 -5.306 1.00 96.44 102 VAL A N 1
ATOM 725 C CA . VAL A 1 102 ? 10.295 -6.573 -5.152 1.00 96.44 102 VAL A CA 1
ATOM 726 C C . VAL A 1 102 ? 10.194 -8.098 -5.050 1.00 96.44 102 VAL A C 1
ATOM 728 O O . VAL A 1 102 ? 11.024 -8.825 -5.605 1.00 96.44 102 VAL A O 1
ATOM 731 N N . ARG A 1 103 ? 9.175 -8.617 -4.352 1.00 96.69 103 ARG A N 1
ATOM 732 C CA . ARG A 1 103 ? 8.937 -10.065 -4.254 1.00 96.69 103 ARG A CA 1
ATOM 733 C C . ARG A 1 103 ? 8.528 -10.684 -5.588 1.00 96.69 103 ARG A C 1
ATOM 735 O O . ARG A 1 103 ? 8.990 -11.790 -5.849 1.00 96.69 103 ARG A O 1
ATOM 742 N N . ALA A 1 104 ? 7.771 -9.980 -6.429 1.00 96.12 104 ALA A N 1
ATOM 743 C CA . ALA A 1 104 ? 7.377 -10.438 -7.763 1.00 96.12 104 ALA A CA 1
ATOM 744 C C . ALA A 1 104 ? 8.593 -10.757 -8.646 1.00 96.12 104 ALA A C 1
ATOM 746 O O . ALA A 1 104 ? 8.596 -11.756 -9.360 1.00 96.12 104 ALA A O 1
ATOM 747 N N . ILE A 1 105 ? 9.649 -9.943 -8.541 1.00 95.44 105 ILE A N 1
ATOM 748 C CA . ILE A 1 105 ? 10.907 -10.145 -9.273 1.00 95.44 105 ILE A CA 1
ATOM 749 C C . ILE A 1 105 ? 11.768 -11.229 -8.618 1.00 95.44 105 ILE A C 1
ATOM 751 O O . ILE A 1 105 ? 12.290 -12.113 -9.292 1.00 95.44 105 ILE A O 1
ATOM 755 N N . ARG A 1 106 ? 11.923 -11.186 -7.289 1.00 96.31 106 ARG A N 1
ATOM 756 C CA . ARG A 1 106 ? 12.819 -12.106 -6.563 1.00 96.31 106 ARG A CA 1
ATOM 757 C C . ARG A 1 106 ? 12.258 -13.520 -6.388 1.00 96.31 106 ARG A C 1
ATOM 759 O O . ARG A 1 106 ? 13.022 -14.430 -6.088 1.00 96.31 106 ARG A O 1
ATOM 766 N N . ASN A 1 107 ? 10.942 -13.701 -6.449 1.00 96.25 107 ASN A N 1
ATOM 767 C CA . ASN A 1 107 ? 10.276 -14.991 -6.273 1.00 96.25 107 ASN A CA 1
ATOM 768 C C . ASN A 1 107 ? 9.003 -15.076 -7.138 1.00 96.25 107 ASN A C 1
ATOM 770 O O . ASN A 1 107 ? 7.890 -14.995 -6.611 1.00 96.25 107 ASN A O 1
ATOM 774 N N . PRO A 1 108 ? 9.146 -15.248 -8.462 1.00 92.19 108 PRO A N 1
ATOM 775 C CA . PRO A 1 108 ? 8.010 -15.244 -9.386 1.00 92.19 108 PRO A CA 1
ATOM 776 C C . PRO A 1 108 ? 7.053 -16.433 -9.193 1.00 92.19 108 PRO A C 1
ATOM 778 O O . PRO A 1 108 ? 5.891 -16.343 -9.584 1.00 92.19 108 PRO A O 1
ATOM 781 N N . ALA A 1 109 ? 7.518 -17.520 -8.566 1.00 94.88 109 ALA A N 1
ATOM 782 C CA . ALA A 1 109 ? 6.751 -18.743 -8.310 1.00 94.88 109 ALA A CA 1
ATOM 783 C C . ALA A 1 109 ? 5.884 -18.681 -7.039 1.00 94.88 109 ALA A C 1
ATOM 785 O O . ALA A 1 109 ? 5.317 -19.689 -6.622 1.00 94.88 109 ALA A O 1
ATOM 786 N N . VAL A 1 110 ? 5.814 -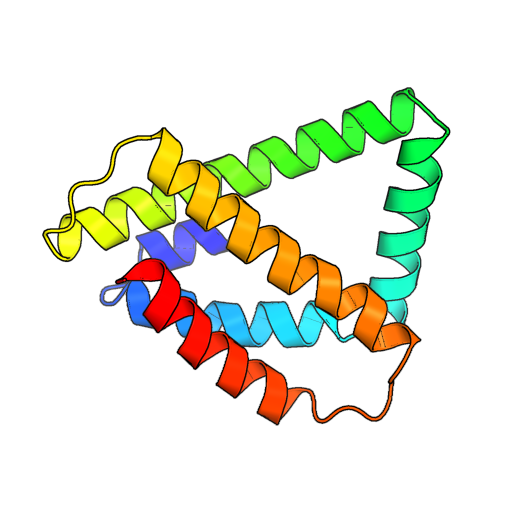17.523 -6.379 1.00 94.38 110 VAL A N 1
ATOM 787 C CA . VAL A 1 110 ? 5.058 -17.386 -5.138 1.00 94.38 110 VAL A CA 1
ATOM 788 C C . VAL A 1 110 ? 3.559 -17.605 -5.358 1.00 94.38 110 VAL A C 1
ATOM 790 O O . VAL A 1 110 ? 2.995 -17.153 -6.355 1.00 94.38 110 VAL A O 1
ATOM 793 N N . ASP A 1 111 ? 2.896 -18.253 -4.399 1.00 96.06 111 ASP A N 1
ATOM 794 C CA . ASP A 1 111 ? 1.441 -18.401 -4.420 1.00 96.06 111 ASP A CA 1
ATOM 795 C C . ASP A 1 111 ? 0.773 -17.047 -4.137 1.00 96.06 111 ASP A C 1
ATOM 797 O O . ASP A 1 111 ? 0.599 -16.616 -2.991 1.00 96.06 111 ASP A O 1
ATOM 801 N N . ARG A 1 112 ? 0.418 -16.353 -5.221 1.00 94.31 112 ARG A N 1
ATOM 802 C CA . ARG A 1 112 ? -0.165 -15.008 -5.181 1.00 94.31 112 ARG A CA 1
ATOM 803 C C . ARG A 1 112 ? -1.526 -14.992 -4.484 1.00 94.31 112 ARG A C 1
ATOM 805 O O . ARG A 1 112 ? -1.855 -14.005 -3.831 1.00 94.31 112 ARG A O 1
ATOM 812 N N . VAL A 1 113 ? -2.296 -16.078 -4.588 1.00 94.06 113 VAL A N 1
ATOM 813 C CA . VAL A 1 113 ? -3.626 -16.191 -3.972 1.00 94.06 113 VAL A CA 1
ATOM 814 C C . VAL A 1 113 ? -3.491 -16.369 -2.465 1.00 94.06 113 VAL A C 1
ATOM 816 O O . VAL A 1 113 ? -4.199 -15.713 -1.698 1.00 94.06 113 VAL A O 1
ATOM 819 N N . LEU A 1 114 ? -2.557 -17.211 -2.017 1.00 95.56 114 LEU A N 1
ATOM 820 C CA . LEU A 1 114 ? -2.303 -17.386 -0.591 1.00 95.56 114 LEU A CA 1
ATOM 821 C C . LEU A 1 114 ? -1.762 -16.101 0.052 1.00 95.56 114 LEU A C 1
ATOM 823 O O . LEU A 1 114 ? -2.195 -15.746 1.150 1.00 95.56 114 LEU A O 1
ATOM 827 N N . ILE A 1 115 ? -0.877 -15.369 -0.638 1.00 96.06 115 ILE A N 1
ATOM 828 C CA . ILE A 1 115 ? -0.413 -14.054 -0.170 1.00 96.06 115 ILE A CA 1
ATOM 829 C C . ILE A 1 115 ? -1.573 -13.064 -0.078 1.00 96.06 115 ILE A C 1
ATOM 831 O O . ILE A 1 115 ? -1.690 -12.393 0.945 1.00 96.06 115 ILE A O 1
ATOM 835 N N . ALA A 1 116 ? -2.442 -12.994 -1.091 1.00 94.00 116 ALA A N 1
ATOM 836 C CA . ALA A 1 116 ? -3.598 -12.097 -1.083 1.00 94.00 116 ALA A CA 1
ATOM 837 C C . ALA A 1 116 ? -4.475 -12.320 0.157 1.00 94.00 116 ALA A C 1
ATOM 839 O O . ALA A 1 116 ? -4.727 -11.380 0.908 1.00 94.00 116 ALA A O 1
ATOM 840 N N . ARG A 1 117 ? -4.806 -13.581 0.463 1.00 94.06 117 ARG A N 1
ATOM 841 C CA . ARG A 1 117 ? -5.569 -13.943 1.671 1.00 94.06 117 ARG A CA 1
ATOM 842 C C . ARG A 1 117 ? -4.867 -13.538 2.968 1.00 94.06 117 ARG A C 1
ATOM 844 O O . ARG A 1 117 ? -5.520 -13.143 3.931 1.00 94.06 117 ARG A O 1
ATOM 851 N N . LYS A 1 118 ? -3.535 -13.647 3.032 1.00 95.56 118 LYS A N 1
ATOM 852 C CA . LYS A 1 118 ? -2.765 -13.228 4.216 1.00 95.56 118 LYS A CA 1
ATOM 853 C C . LYS A 1 118 ? -2.732 -11.714 4.378 1.00 95.56 118 LYS A C 1
ATOM 855 O O . LYS A 1 118 ? -2.865 -11.229 5.498 1.00 95.56 118 LYS A O 1
ATOM 860 N N . PHE A 1 119 ? -2.623 -10.977 3.280 1.00 94.56 119 PHE A N 1
ATOM 861 C CA . PHE A 1 119 ? -2.729 -9.522 3.287 1.00 94.56 119 PHE A CA 1
ATOM 862 C C . PHE A 1 119 ? -4.121 -9.063 3.722 1.00 94.56 119 PHE A C 1
ATOM 864 O O . PHE A 1 119 ? -4.216 -8.184 4.566 1.00 94.56 119 PHE A O 1
ATOM 871 N N . GLU A 1 120 ? -5.195 -9.693 3.244 1.00 91.56 120 GLU A N 1
ATOM 872 C CA . GLU A 1 120 ? -6.565 -9.392 3.688 1.00 91.56 120 GLU A CA 1
ATOM 873 C C . GLU A 1 120 ? -6.730 -9.523 5.211 1.00 91.56 120 GLU A C 1
ATOM 875 O O . GLU A 1 120 ? -7.341 -8.666 5.850 1.00 91.56 120 GLU A O 1
ATOM 880 N N . GLN A 1 121 ? -6.149 -10.570 5.808 1.00 91.81 121 GLN A N 1
ATOM 881 C CA . GLN A 1 121 ? -6.142 -10.775 7.262 1.00 91.81 121 GLN A CA 1
ATOM 882 C C . GLN A 1 121 ? -5.329 -9.692 7.987 1.00 91.81 121 GLN A C 1
ATOM 884 O O . GLN A 1 121 ? -5.800 -9.131 8.976 1.00 91.81 121 GLN A O 1
ATOM 889 N N . LEU A 1 122 ? -4.129 -9.378 7.487 1.00 93.50 122 LEU A N 1
ATOM 890 C CA . LEU A 1 122 ? -3.248 -8.365 8.075 1.00 93.50 122 LEU A CA 1
ATOM 891 C C . LEU A 1 122 ? -3.841 -6.959 7.996 1.00 93.50 122 LEU A C 1
ATOM 893 O O . LEU A 1 122 ? -3.782 -6.233 8.980 1.00 93.50 122 LEU A O 1
ATOM 897 N N . ILE A 1 123 ? -4.450 -6.586 6.869 1.00 91.62 123 ILE A N 1
ATOM 898 C CA . ILE A 1 123 ? -5.095 -5.280 6.711 1.00 91.62 123 ILE A CA 1
ATOM 899 C C . ILE A 1 123 ? -6.216 -5.122 7.734 1.00 91.62 123 ILE A C 1
ATOM 901 O O . ILE A 1 123 ? -6.261 -4.106 8.414 1.00 91.62 123 ILE A O 1
ATOM 905 N N . ARG A 1 124 ? -7.067 -6.136 7.934 1.00 90.50 124 ARG A N 1
ATOM 906 C CA . ARG A 1 124 ? -8.103 -6.076 8.981 1.00 90.50 124 ARG A CA 1
ATOM 907 C C . ARG A 1 124 ? -7.500 -5.863 10.372 1.00 90.50 124 ARG A C 1
ATOM 909 O O . ARG A 1 124 ? -8.013 -5.046 11.128 1.00 90.50 124 ARG A O 1
ATOM 916 N N . ALA A 1 125 ? -6.413 -6.568 10.687 1.00 91.44 125 ALA A N 1
ATOM 917 C CA . ALA A 1 125 ? -5.740 -6.451 11.978 1.00 91.44 125 ALA A CA 1
ATOM 918 C C . ALA A 1 125 ? -5.082 -5.077 12.183 1.00 91.44 125 ALA A C 1
ATOM 920 O O . ALA A 1 125 ? -5.223 -4.499 13.249 1.00 91.44 125 ALA A O 1
ATOM 921 N N . ILE A 1 126 ? -4.404 -4.534 11.171 1.00 91.38 126 ILE A N 1
ATOM 922 C CA . ILE A 1 126 ? -3.730 -3.227 11.242 1.00 91.38 126 ILE A CA 1
ATOM 923 C C . ILE A 1 126 ? -4.749 -2.083 11.298 1.00 91.38 126 ILE A C 1
ATOM 925 O O . ILE A 1 126 ? -4.556 -1.100 12.004 1.00 91.38 126 ILE A O 1
ATOM 929 N N . VAL A 1 127 ? -5.840 -2.200 10.541 1.00 89.12 127 VAL A N 1
ATOM 930 C CA . VAL A 1 127 ? -6.847 -1.141 10.427 1.00 89.12 127 VAL A CA 1
ATOM 931 C C . VAL A 1 127 ? -7.731 -1.045 11.663 1.00 89.12 127 VAL A C 1
ATOM 933 O O . VAL A 1 127 ? -8.226 0.044 11.937 1.00 89.12 127 VAL A O 1
ATOM 936 N N . LEU A 1 128 ? -7.928 -2.136 12.408 1.00 87.38 128 LEU A N 1
ATOM 937 C CA . LEU A 1 128 ? -8.746 -2.155 13.628 1.00 87.38 128 LEU A CA 1
ATOM 938 C C . LEU A 1 128 ? -7.947 -2.297 14.931 1.00 87.38 128 LEU A C 1
ATOM 940 O O . LEU A 1 128 ? -8.520 -2.089 15.997 1.00 87.38 128 LEU A O 1
ATOM 944 N N . GLY A 1 129 ? -6.669 -2.674 14.854 1.00 82.50 129 GLY A N 1
ATOM 945 C CA . GLY A 1 129 ? -5.735 -2.653 15.984 1.00 82.50 129 GLY A CA 1
ATOM 946 C C . GLY A 1 129 ? -5.379 -1.238 16.410 1.00 82.50 129 GLY A C 1
ATOM 947 O O . GLY A 1 129 ? -5.065 -1.073 17.604 1.00 82.50 129 GLY A O 1
#

Foldseek 3Di:
DVVQLVVLVPDPHSLVSVLVVLLVLLVQLLPQVNLVVVVVLVVVLVVDVVSVVVVVVVVVVVLVSQLVSLCVNQVVVVHDDDSVLSSVLSVVLVVVSNVSSVCSNVPVPDPSNVVSNVSSVVNSVSSHD

pLDDT: mean 88.86, std 11.24, range [39.78, 98.44]

Secondary structure (DSSP, 8-state):
-HHHHHHHHTSSSHHHHHHHHHHHHHHHHS-HHHHHHHHHHHHHHTT-HHHHHHHHHHHHHHHHHHHHHHHHHHHHTT----HHHHHHHHHHHHHHHHHHHHHHHH-TTS-HHHHHHHHHHHHHHHHH-